Protein AF-A0A959MEZ6-F1 (afdb_monomer_lite)

Radius of gyration: 13.96 Å; chains: 1; bounding box: 31×42×28 Å

Sequence (78 aa):
MFDEYDEEESPLIARHGEVTPLPWSCAFCGEANETLLDLSGGYEQEYVEDCAVCCRPNVLYINVDPSTLATRVDNVVE

Foldseek 3Di:
DDPPPPPVPDFQADDAPDWGKDWDADQPPRDIDIDTDYCVCPQWDWDWDADPPPRAIWIWIWHADPPGRGIDIDTDHD

Structure (mmCIF, N/CA/C/O backbone):
data_AF-A0A959MEZ6-F1
#
_entry.id   AF-A0A959MEZ6-F1
#
loop_
_atom_site.group_PDB
_atom_site.id
_atom_site.type_symbol
_atom_site.label_atom_id
_atom_site.label_alt_id
_atom_site.label_comp_id
_atom_site.label_asym_id
_atom_site.label_entity_id
_atom_site.label_seq_id
_atom_site.pdbx_PDB_ins_code
_atom_site.Cartn_x
_atom_site.Cartn_y
_atom_site.Cartn_z
_atom_site.occupancy
_atom_site.B_iso_or_equiv
_atom_site.auth_seq_id
_atom_site.auth_comp_id
_atom_site.auth_asym_id
_atom_site.auth_atom_id
_atom_site.pdbx_PDB_model_num
ATOM 1 N N . MET A 1 1 ? 16.022 32.475 -4.134 1.00 45.81 1 MET A N 1
ATOM 2 C CA . MET A 1 1 ? 14.608 32.067 -4.163 1.00 45.81 1 MET A CA 1
ATOM 3 C C . MET A 1 1 ? 14.667 30.573 -4.381 1.00 45.81 1 MET A C 1
ATOM 5 O O . MET A 1 1 ? 14.753 30.132 -5.514 1.00 45.81 1 MET A O 1
ATOM 9 N N . PHE A 1 2 ? 14.942 29.855 -3.296 1.00 45.94 2 PHE A N 1
ATOM 10 C CA . PHE A 1 2 ? 15.022 28.401 -3.292 1.00 45.94 2 PHE A CA 1
ATOM 11 C C . PHE A 1 2 ? 13.663 27.996 -2.762 1.00 45.94 2 PHE A C 1
ATOM 13 O O . PHE A 1 2 ? 13.362 28.345 -1.623 1.00 45.94 2 PHE A O 1
ATOM 20 N N . ASP A 1 3 ? 12.821 27.438 -3.623 1.00 51.47 3 ASP A N 1
ATOM 21 C CA . ASP A 1 3 ? 11.571 26.841 -3.180 1.00 51.47 3 ASP A CA 1
ATOM 22 C C . ASP A 1 3 ? 11.912 25.837 -2.073 1.00 51.47 3 ASP A C 1
ATOM 24 O O . ASP A 1 3 ? 12.799 24.992 -2.240 1.00 51.47 3 ASP A O 1
ATOM 28 N N . GLU A 1 4 ? 11.293 26.032 -0.909 1.00 53.34 4 GLU A N 1
ATOM 29 C CA . GLU A 1 4 ? 11.231 25.044 0.159 1.00 53.34 4 GLU A CA 1
ATOM 30 C C . GLU A 1 4 ? 10.776 23.734 -0.485 1.00 53.34 4 GLU A C 1
ATOM 32 O O . GLU A 1 4 ? 9.651 23.628 -0.970 1.00 53.34 4 GLU A O 1
ATOM 37 N N . TYR A 1 5 ? 11.682 22.757 -0.569 1.00 54.56 5 TYR A N 1
ATOM 38 C CA . TYR A 1 5 ? 11.265 21.379 -0.765 1.00 54.56 5 TYR A CA 1
ATOM 39 C C . TYR A 1 5 ? 10.457 21.042 0.478 1.00 54.56 5 TYR A C 1
ATOM 41 O O . TYR A 1 5 ? 11.021 20.940 1.565 1.00 54.56 5 TYR A O 1
ATOM 49 N N . ASP A 1 6 ? 9.144 20.989 0.312 1.00 49.50 6 ASP A N 1
ATOM 50 C CA . ASP A 1 6 ? 8.221 20.593 1.357 1.00 49.50 6 ASP A CA 1
ATOM 51 C C . ASP A 1 6 ? 8.567 19.150 1.750 1.00 49.50 6 ASP A C 1
ATOM 53 O O . ASP A 1 6 ? 8.319 18.204 0.997 1.00 49.50 6 ASP A O 1
ATOM 57 N N . GLU A 1 7 ? 9.262 18.983 2.879 1.00 54.88 7 GLU A N 1
ATOM 58 C CA . GLU A 1 7 ? 9.687 17.672 3.380 1.00 54.88 7 GLU A CA 1
ATOM 59 C C . GLU A 1 7 ? 8.474 16.750 3.624 1.00 54.88 7 GLU A C 1
ATOM 61 O O . GLU A 1 7 ? 8.642 15.527 3.612 1.00 54.88 7 GLU A O 1
ATOM 66 N N . GLU A 1 8 ? 7.260 17.307 3.763 1.00 55.16 8 GLU A N 1
ATOM 67 C CA . GLU A 1 8 ? 6.029 16.572 4.077 1.00 55.16 8 GLU A CA 1
ATOM 68 C C . GLU A 1 8 ? 5.399 15.833 2.878 1.00 55.16 8 GLU A C 1
ATOM 70 O O . GLU A 1 8 ? 4.598 14.926 3.096 1.00 55.16 8 GLU A O 1
ATOM 75 N N . GLU A 1 9 ? 5.802 16.116 1.630 1.00 58.03 9 GLU A N 1
ATOM 76 C CA . GLU A 1 9 ? 5.325 15.406 0.420 1.00 58.03 9 GLU A CA 1
ATOM 77 C C . GLU A 1 9 ? 6.414 14.561 -0.265 1.00 58.03 9 GLU A C 1
ATOM 79 O O . GLU A 1 9 ? 6.351 14.257 -1.461 1.00 58.03 9 GLU A O 1
ATOM 84 N N . SER A 1 10 ? 7.444 14.159 0.482 1.00 61.91 10 SER A N 1
ATOM 85 C CA . SER A 1 10 ? 8.458 13.248 -0.052 1.00 61.91 10 SER A CA 1
ATOM 86 C C . SER A 1 10 ? 7.800 11.920 -0.473 1.00 61.91 10 SER A C 1
ATOM 88 O O . SER A 1 10 ? 7.143 11.282 0.353 1.00 61.91 10 SER A O 1
ATOM 90 N N . PRO A 1 11 ? 7.962 11.463 -1.731 1.00 70.75 11 PRO A N 1
ATOM 91 C CA . PRO A 1 11 ? 7.332 10.233 -2.193 1.00 70.75 11 PRO A CA 1
ATOM 92 C C . PRO A 1 11 ? 7.844 9.036 -1.390 1.00 70.75 11 PRO A C 1
ATOM 94 O O . PRO A 1 11 ? 9.037 8.936 -1.097 1.00 70.75 11 PRO A O 1
ATOM 97 N N . LEU A 1 12 ? 6.953 8.097 -1.072 1.00 85.06 12 LEU A N 1
ATOM 98 C CA . LEU A 1 12 ? 7.347 6.814 -0.495 1.00 85.06 12 LEU A CA 1
ATOM 99 C C . LEU A 1 12 ? 8.202 6.067 -1.522 1.00 85.06 12 LEU A C 1
ATOM 101 O O . LEU A 1 12 ? 7.793 5.926 -2.671 1.00 85.06 12 LEU A O 1
ATOM 105 N N . ILE A 1 13 ? 9.388 5.602 -1.130 1.00 91.81 13 ILE A N 1
ATOM 106 C CA . ILE A 1 13 ? 10.320 4.927 -2.041 1.00 91.81 13 ILE A CA 1
ATOM 107 C C . ILE A 1 13 ? 10.450 3.458 -1.649 1.00 91.81 13 ILE A C 1
ATOM 109 O O . ILE A 1 13 ? 10.985 3.143 -0.584 1.00 91.81 13 ILE A O 1
ATOM 113 N N . ALA A 1 14 ? 10.001 2.566 -2.532 1.00 93.31 14 ALA A N 1
ATOM 114 C CA . ALA A 1 14 ? 10.218 1.131 -2.392 1.00 93.31 14 ALA A CA 1
ATOM 115 C C . ALA A 1 14 ? 11.683 0.761 -2.657 1.00 93.31 14 ALA A C 1
ATOM 117 O O . ALA A 1 14 ? 12.446 1.517 -3.264 1.00 93.31 14 ALA A O 1
ATOM 118 N N . ARG A 1 15 ? 12.088 -0.434 -2.223 1.00 91.88 15 ARG A N 1
ATOM 119 C CA . ARG A 1 15 ? 13.459 -0.927 -2.392 1.00 91.88 15 ARG A CA 1
ATOM 120 C C . ARG A 1 15 ? 13.474 -2.370 -2.875 1.00 91.88 15 ARG A C 1
ATOM 122 O O . ARG A 1 15 ? 12.770 -3.225 -2.347 1.00 91.88 15 ARG A O 1
ATOM 129 N N . HIS A 1 16 ? 14.281 -2.663 -3.894 1.00 90.31 16 HIS A N 1
ATOM 130 C CA . HIS A 1 16 ? 14.421 -4.033 -4.393 1.00 90.31 16 HIS A CA 1
ATOM 131 C C . HIS A 1 16 ? 15.129 -4.925 -3.376 1.00 90.31 16 HIS A C 1
ATOM 133 O O . HIS A 1 16 ? 16.217 -4.599 -2.909 1.00 90.31 16 HIS A O 1
ATOM 139 N N . GLY A 1 17 ? 14.542 -6.091 -3.101 1.00 90.06 17 GLY A N 1
ATOM 140 C CA . GLY A 1 17 ? 15.106 -7.067 -2.166 1.00 90.06 17 GLY A CA 1
ATOM 141 C C . GLY A 1 17 ? 14.942 -6.691 -0.691 1.00 90.06 17 GLY A C 1
ATOM 142 O O . GLY A 1 17 ? 15.523 -7.361 0.161 1.00 90.06 17 GLY A O 1
ATOM 143 N N . GLU A 1 18 ? 14.159 -5.654 -0.390 1.00 93.44 18 GLU A N 1
ATOM 144 C CA . GLU A 1 18 ? 13.812 -5.238 0.964 1.00 93.44 18 GLU A CA 1
ATOM 145 C C . GLU A 1 18 ? 12.290 -5.112 1.089 1.00 93.44 18 GLU A C 1
ATOM 147 O O . GLU A 1 18 ? 11.601 -4.708 0.151 1.00 93.44 18 GLU A O 1
ATOM 152 N N . VAL A 1 19 ? 11.776 -5.420 2.277 1.00 94.38 19 VAL A N 1
ATOM 153 C CA . VAL A 1 19 ? 10.383 -5.140 2.622 1.00 94.38 19 VAL A CA 1
ATOM 154 C C . VAL A 1 19 ? 10.300 -3.696 3.108 1.00 94.38 19 VAL A C 1
ATOM 156 O O . VAL A 1 19 ? 11.026 -3.309 4.024 1.00 94.38 19 VAL A O 1
ATOM 159 N N . THR A 1 20 ? 9.438 -2.895 2.487 1.00 94.81 20 THR A N 1
ATOM 160 C CA . THR A 1 20 ? 9.292 -1.462 2.771 1.00 94.81 20 THR A CA 1
ATOM 161 C C . THR A 1 20 ? 7.989 -1.209 3.538 1.00 94.81 20 THR A C 1
ATOM 163 O O . THR A 1 20 ? 6.929 -1.556 3.019 1.00 94.81 20 THR A O 1
ATOM 166 N N . PRO A 1 21 ? 8.023 -0.616 4.746 1.00 95.25 21 PRO A N 1
ATOM 167 C CA . PRO A 1 21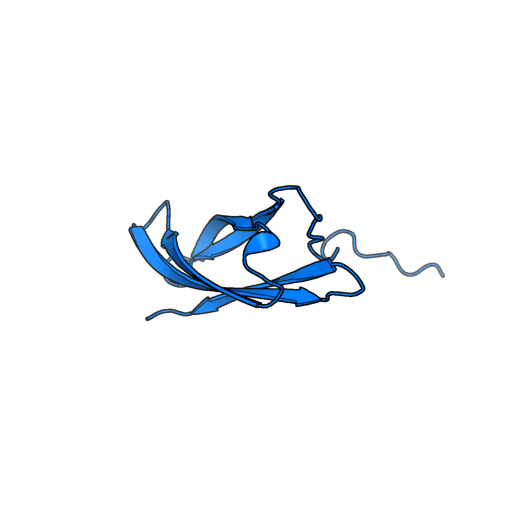 ? 6.808 -0.215 5.450 1.00 95.25 21 PRO A CA 1
ATOM 168 C C . PRO A 1 21 ? 6.154 0.980 4.750 1.00 95.25 21 PRO A C 1
ATOM 170 O O . PRO A 1 21 ? 6.837 1.944 4.398 1.00 95.25 21 PRO A O 1
ATOM 173 N N . LEU A 1 22 ? 4.837 0.921 4.549 1.00 94.56 22 LEU A N 1
ATOM 174 C CA . LEU A 1 22 ? 4.058 1.978 3.910 1.00 94.56 22 LEU A CA 1
ATOM 175 C C . LEU A 1 22 ? 2.875 2.385 4.796 1.00 94.56 22 LEU A C 1
ATOM 177 O O . LEU A 1 22 ? 2.056 1.530 5.148 1.00 94.56 22 LEU A O 1
ATOM 181 N N . PRO A 1 23 ? 2.739 3.676 5.137 1.00 95.56 23 PRO A N 1
ATOM 182 C CA . PRO A 1 2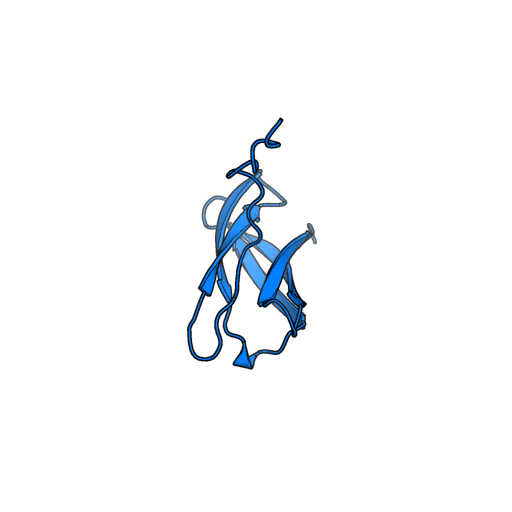3 ? 1.588 4.156 5.882 1.00 95.56 23 PRO A CA 1
ATOM 183 C C . PRO A 1 23 ? 0.334 4.187 5.001 1.00 95.56 23 PRO A C 1
ATOM 185 O O . PRO A 1 23 ? 0.399 4.483 3.807 1.00 95.56 23 PRO A O 1
ATOM 188 N N . TRP A 1 24 ? -0.824 3.942 5.608 1.00 95.88 24 TRP A N 1
ATOM 189 C CA . TRP A 1 24 ? -2.133 4.133 4.983 1.00 95.88 24 TRP A CA 1
ATOM 190 C C . TRP A 1 24 ? -3.187 4.499 6.033 1.00 95.88 24 TRP A C 1
ATOM 192 O O . TRP A 1 24 ? -3.024 4.231 7.223 1.00 95.88 24 TRP A O 1
ATOM 202 N N . SER A 1 25 ? -4.284 5.128 5.615 1.00 96.94 25 SER A N 1
ATOM 203 C CA . SER A 1 25 ? -5.385 5.500 6.515 1.00 96.94 25 SER A CA 1
ATOM 204 C C . SER A 1 25 ? -6.592 4.611 6.271 1.00 96.94 25 SER A C 1
ATOM 206 O O . SER A 1 25 ? -7.012 4.426 5.133 1.00 96.94 25 SER A O 1
ATOM 208 N N . CYS A 1 26 ? -7.192 4.077 7.333 1.00 96.94 26 CYS A N 1
ATOM 209 C CA . CYS A 1 26 ? -8.357 3.209 7.214 1.00 96.94 26 CYS A CA 1
ATOM 210 C C . CYS A 1 26 ? -9.537 3.930 6.552 1.00 96.94 26 CYS A C 1
ATOM 212 O O . CYS A 1 26 ? -10.008 4.942 7.069 1.00 96.94 26 CYS A O 1
ATOM 214 N N . ALA A 1 27 ? -10.086 3.369 5.472 1.00 96.38 27 ALA A N 1
ATOM 215 C CA . ALA A 1 27 ? -11.211 3.969 4.755 1.00 96.38 27 ALA A CA 1
ATOM 216 C C . ALA A 1 27 ? -12.529 3.929 5.561 1.00 96.38 27 ALA A C 1
ATOM 218 O O . ALA A 1 27 ? -13.487 4.621 5.223 1.00 96.38 27 ALA A O 1
ATOM 219 N N . PHE A 1 28 ? -12.581 3.147 6.650 1.00 96.25 28 PHE A N 1
ATOM 220 C CA . PHE A 1 28 ? -13.748 3.045 7.533 1.00 96.25 28 PHE A CA 1
ATOM 221 C C . PHE A 1 28 ? -13.684 3.985 8.740 1.00 96.25 28 PHE A C 1
ATOM 223 O O . PHE A 1 28 ? -14.650 4.698 9.002 1.00 96.25 28 PHE A O 1
ATOM 230 N N . CYS A 1 29 ? -12.591 3.959 9.510 1.00 97.06 29 CYS A N 1
ATOM 231 C CA . CYS A 1 29 ? -12.477 4.732 10.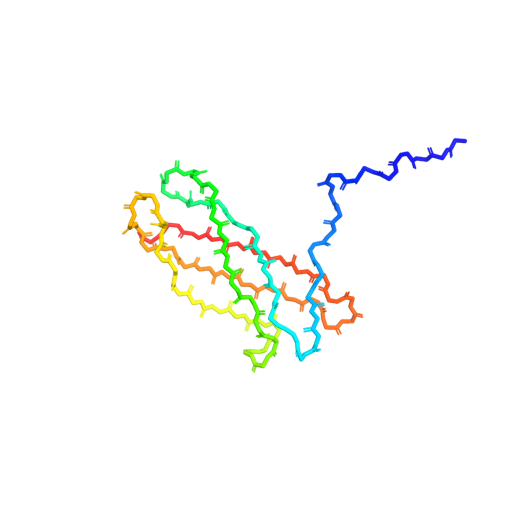755 1.00 97.06 29 CYS A CA 1
ATOM 232 C C . CYS A 1 29 ? -11.481 5.897 10.690 1.00 97.06 29 CYS A C 1
ATOM 234 O O . CYS A 1 29 ? -11.434 6.683 11.630 1.00 97.06 29 CYS A O 1
ATOM 236 N N . GLY A 1 30 ? -10.693 6.015 9.618 1.00 96.12 30 GLY A N 1
ATOM 237 C CA . GLY A 1 30 ? -9.686 7.065 9.441 1.00 96.12 30 GLY A CA 1
ATOM 238 C C . GLY A 1 30 ? -8.371 6.843 10.194 1.00 96.12 30 GLY A C 1
ATOM 239 O O . GLY A 1 30 ? -7.446 7.630 10.028 1.00 96.12 30 GLY A O 1
ATOM 240 N N . GLU A 1 31 ? -8.260 5.786 11.002 1.00 98.06 31 GLU A N 1
ATOM 241 C CA . GLU A 1 31 ? -7.050 5.515 11.786 1.00 98.06 31 GLU A CA 1
ATOM 242 C C . GLU A 1 31 ? -5.838 5.213 10.902 1.00 98.06 31 GLU A C 1
ATOM 244 O O . GLU A 1 31 ? -5.950 4.535 9.874 1.00 98.06 31 GLU A O 1
ATOM 249 N N . ALA A 1 32 ? -4.669 5.678 11.341 1.00 96.81 32 ALA A N 1
ATOM 250 C CA . ALA A 1 32 ? -3.403 5.382 10.687 1.00 96.81 32 ALA A CA 1
ATOM 251 C C . ALA A 1 32 ? -3.030 3.906 10.885 1.00 96.81 32 ALA A C 1
ATOM 253 O O . ALA A 1 32 ? -3.131 3.358 11.983 1.00 96.81 32 ALA A O 1
ATOM 254 N N . ASN A 1 33 ? -2.620 3.265 9.801 1.00 97.00 33 ASN A N 1
ATOM 255 C CA . ASN A 1 33 ? -2.155 1.889 9.739 1.00 97.00 33 ASN A CA 1
ATOM 256 C C . ASN A 1 33 ? -0.855 1.847 8.918 1.0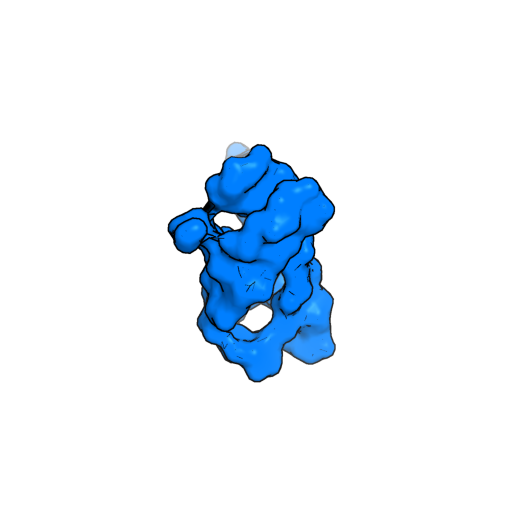0 97.00 33 ASN A C 1
ATOM 258 O O . ASN A 1 33 ? -0.453 2.838 8.304 1.00 97.00 33 ASN A O 1
ATOM 262 N N . GLU A 1 34 ? -0.190 0.698 8.928 1.00 96.56 34 GLU A N 1
ATOM 263 C CA . GLU A 1 34 ? 1.037 0.448 8.177 1.00 96.56 34 GLU A CA 1
ATOM 264 C C . GLU A 1 34 ? 0.928 -0.925 7.522 1.00 96.56 34 GLU A C 1
ATOM 266 O O . GLU A 1 34 ? 0.519 -1.877 8.180 1.00 96.56 34 GLU A O 1
ATOM 271 N N . THR A 1 35 ? 1.294 -1.010 6.245 1.00 95.44 35 THR A N 1
ATOM 272 C CA . THR A 1 35 ? 1.419 -2.261 5.492 1.00 95.44 35 THR A CA 1
ATOM 273 C C . THR A 1 35 ? 2.875 -2.506 5.107 1.00 95.44 35 THR A C 1
ATOM 275 O O . THR A 1 35 ? 3.710 -1.602 5.169 1.00 95.44 35 THR A O 1
ATOM 278 N N . LEU A 1 36 ? 3.191 -3.726 4.683 1.00 95.31 36 LEU A N 1
ATOM 279 C CA . LEU A 1 36 ? 4.524 -4.126 4.247 1.00 95.31 36 LEU A CA 1
ATOM 280 C C . LEU A 1 36 ? 4.526 -4.432 2.749 1.00 95.31 36 LEU A C 1
ATOM 282 O O . LEU A 1 36 ? 3.938 -5.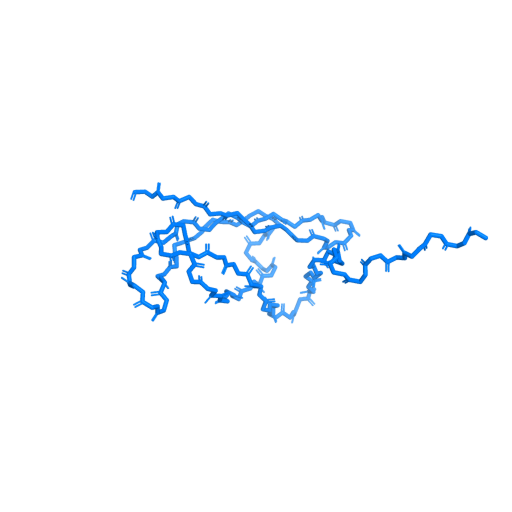418 2.312 1.00 95.31 36 LEU A O 1
ATOM 286 N N . LEU A 1 37 ? 5.244 -3.620 1.974 1.00 95.88 37 LEU A N 1
ATOM 287 C CA . LEU A 1 37 ? 5.436 -3.827 0.542 1.00 95.88 37 LEU A CA 1
ATOM 288 C C . LEU A 1 37 ? 6.688 -4.659 0.266 1.00 95.88 37 LEU A C 1
ATOM 290 O O . LEU A 1 37 ? 7.787 -4.292 0.680 1.00 95.88 37 LEU A O 1
ATOM 294 N N . ASP A 1 38 ? 6.537 -5.714 -0.531 1.00 94.56 38 ASP A N 1
ATOM 295 C CA . ASP A 1 38 ? 7.642 -6.468 -1.122 1.00 94.56 38 ASP A CA 1
ATOM 296 C C . ASP A 1 38 ? 7.520 -6.464 -2.655 1.00 94.56 38 ASP A C 1
ATOM 298 O O . ASP A 1 38 ? 6.500 -6.867 -3.218 1.00 94.56 38 ASP A O 1
ATOM 302 N N . LEU A 1 39 ? 8.565 -6.012 -3.358 1.00 95.38 39 LEU A N 1
ATOM 303 C CA . LEU A 1 39 ? 8.538 -5.870 -4.822 1.00 95.38 39 LEU A CA 1
ATOM 304 C C . LEU A 1 39 ? 8.532 -7.203 -5.591 1.00 95.38 39 LEU A C 1
ATOM 306 O O . LEU A 1 39 ? 8.342 -7.195 -6.809 1.00 95.38 39 LEU A O 1
ATOM 310 N N . SER A 1 40 ? 8.698 -8.354 -4.931 1.00 93.75 40 SER A N 1
ATOM 311 C CA . SER A 1 40 ? 8.490 -9.661 -5.572 1.00 93.75 40 SER A CA 1
ATOM 312 C C . SER A 1 40 ? 7.027 -9.902 -5.960 1.00 93.75 40 SER A C 1
ATOM 314 O O . SER A 1 40 ? 6.774 -10.687 -6.874 1.00 93.75 40 SER A O 1
ATOM 316 N N . GLY A 1 41 ? 6.083 -9.184 -5.337 1.00 92.06 41 GLY A N 1
ATOM 317 C CA . GLY A 1 41 ? 4.666 -9.163 -5.711 1.00 92.06 41 GLY A CA 1
ATOM 318 C C . GLY A 1 41 ? 4.361 -8.400 -7.007 1.00 92.06 41 GLY A C 1
ATOM 319 O O . GLY A 1 41 ? 3.242 -8.477 -7.503 1.00 92.06 41 GLY A O 1
ATOM 320 N N . GLY A 1 42 ? 5.346 -7.701 -7.584 1.00 94.81 42 GLY A N 1
ATOM 321 C CA . GLY A 1 42 ? 5.190 -6.860 -8.773 1.00 94.81 42 GLY A CA 1
ATOM 322 C C . GLY A 1 42 ? 5.076 -5.367 -8.452 1.00 94.81 42 GLY A C 1
ATOM 323 O O . GLY A 1 42 ? 5.072 -4.957 -7.293 1.00 94.81 42 GLY A O 1
ATOM 324 N N . TYR A 1 43 ? 5.015 -4.543 -9.502 1.00 96.62 43 TYR A N 1
ATOM 325 C CA . TYR A 1 43 ? 4.887 -3.080 -9.388 1.00 96.62 43 TYR A CA 1
ATOM 326 C C . TYR A 1 43 ? 3.436 -2.611 -9.190 1.00 96.62 43 TYR A C 1
ATOM 328 O O . TYR A 1 43 ? 3.204 -1.459 -8.841 1.00 96.62 43 TYR A O 1
ATOM 336 N N . GLU A 1 44 ? 2.469 -3.504 -9.397 1.00 97.25 44 GLU A N 1
ATOM 337 C CA . GLU A 1 44 ? 1.047 -3.291 -9.140 1.00 97.25 44 GLU A CA 1
ATOM 338 C C . GLU A 1 44 ? 0.571 -4.437 -8.251 1.00 97.25 44 GLU A C 1
ATOM 340 O O . GLU A 1 44 ? 0.702 -5.601 -8.632 1.00 97.25 44 GLU A O 1
ATOM 345 N N . GLN A 1 45 ? 0.080 -4.118 -7.054 1.00 96.44 45 GLN A N 1
ATOM 346 C CA . GLN A 1 45 ? -0.342 -5.110 -6.066 1.00 96.44 45 GLN A CA 1
ATOM 347 C C . GLN A 1 45 ? -1.717 -4.755 -5.509 1.00 96.44 45 GLN A C 1
ATOM 349 O O . GLN A 1 45 ? -2.027 -3.585 -5.290 1.00 96.44 45 GLN A O 1
ATOM 354 N N . GLU A 1 46 ? -2.524 -5.783 -5.269 1.00 96.12 46 GLU A N 1
ATOM 355 C CA . GLU A 1 46 ? -3.853 -5.673 -4.679 1.00 96.12 46 GLU A CA 1
ATOM 356 C C . GLU A 1 46 ? -3.996 -6.760 -3.617 1.00 96.12 46 GLU A C 1
ATOM 358 O O . GLU A 1 46 ? -3.851 -7.951 -3.913 1.00 96.12 46 GLU A O 1
ATOM 363 N N . TYR A 1 47 ? -4.243 -6.361 -2.372 1.00 93.69 47 TYR A N 1
ATOM 364 C CA . TYR A 1 47 ? -4.500 -7.305 -1.290 1.00 93.69 47 TYR A CA 1
ATOM 365 C C . TYR A 1 47 ? -5.351 -6.684 -0.184 1.00 93.69 47 TYR A C 1
ATOM 367 O O . TYR A 1 47 ? -5.476 -5.467 -0.062 1.00 93.69 47 TYR A O 1
ATOM 375 N N . VAL A 1 48 ? -5.974 -7.553 0.613 1.00 96.06 48 VAL A N 1
ATOM 376 C CA . VAL A 1 48 ? -6.857 -7.154 1.710 1.00 96.06 48 VAL A CA 1
ATOM 377 C C . VAL A 1 48 ? -6.068 -7.083 3.008 1.00 96.06 48 VAL A C 1
ATOM 379 O O . VAL A 1 48 ? -5.393 -8.046 3.373 1.00 96.06 48 VAL A O 1
ATOM 382 N N . GLU A 1 49 ? -6.215 -5.975 3.727 1.00 96.19 49 GLU A N 1
ATOM 383 C CA . GLU A 1 49 ? -5.624 -5.769 5.044 1.00 96.19 49 GLU A CA 1
ATOM 384 C C . GLU A 1 49 ? -6.661 -5.256 6.047 1.00 96.19 49 GLU A C 1
ATOM 386 O O . GLU A 1 49 ? -7.413 -4.311 5.788 1.00 96.19 49 GLU A O 1
ATOM 391 N N . ASP A 1 50 ? -6.724 -5.899 7.210 1.00 96.69 50 ASP A N 1
ATOM 392 C CA . ASP A 1 50 ? -7.636 -5.501 8.276 1.00 96.69 50 ASP A CA 1
ATOM 393 C C . ASP A 1 50 ? -7.070 -4.310 9.048 1.00 96.69 50 ASP A C 1
ATOM 395 O O . ASP A 1 50 ? -5.916 -4.302 9.470 1.00 96.69 50 ASP A O 1
ATOM 399 N N . CYS A 1 51 ? -7.913 -3.312 9.312 1.00 96.94 51 CYS A N 1
ATOM 400 C CA . CYS A 1 51 ? -7.524 -2.204 10.175 1.00 96.94 51 CYS A CA 1
ATOM 401 C C . CYS A 1 51 ? -7.226 -2.699 11.601 1.00 96.94 51 CYS A C 1
ATOM 403 O O . CYS A 1 51 ? -8.092 -3.298 12.244 1.00 96.94 51 CYS A O 1
ATOM 405 N N . ALA A 1 52 ? -6.057 -2.348 12.143 1.00 97.38 52 ALA A N 1
ATOM 406 C CA . ALA A 1 52 ? -5.627 -2.749 13.485 1.00 97.38 52 ALA A CA 1
ATOM 407 C C . ALA A 1 52 ? -6.515 -2.193 14.618 1.00 97.38 52 ALA A C 1
ATOM 409 O O . ALA A 1 52 ? -6.473 -2.696 15.741 1.00 97.38 52 ALA A O 1
ATOM 410 N N . VAL A 1 53 ? -7.323 -1.162 14.335 1.00 98.00 53 VAL A N 1
ATOM 411 C CA . VAL A 1 53 ? -8.197 -0.505 15.319 1.00 98.00 53 VAL A CA 1
ATOM 412 C C . VAL A 1 53 ? -9.650 -0.968 15.209 1.00 98.00 53 VAL A C 1
ATOM 414 O O . VAL A 1 53 ? -10.250 -1.350 16.211 1.00 98.00 53 VAL A O 1
ATOM 417 N N . CYS A 1 54 ? -10.240 -0.924 14.009 1.00 97.50 54 CYS A N 1
ATOM 418 C CA . CYS A 1 54 ? -11.663 -1.240 13.813 1.00 97.50 54 CYS A CA 1
ATOM 419 C C . CYS A 1 54 ? -11.932 -2.629 13.213 1.00 97.50 54 CYS A C 1
ATOM 421 O O . CYS A 1 54 ? -13.096 -2.995 13.053 1.00 97.50 54 CYS A O 1
ATOM 423 N N . CYS A 1 55 ? -10.884 -3.388 12.876 1.00 96.88 55 CYS A N 1
ATOM 424 C CA . CYS A 1 55 ? -10.953 -4.739 12.309 1.00 96.88 55 CYS A CA 1
ATOM 425 C C . CYS A 1 55 ? -11.798 -4.851 11.027 1.00 96.88 55 CYS A C 1
ATOM 427 O O . CYS A 1 55 ? -12.351 -5.910 10.738 1.00 96.88 55 CYS A O 1
ATOM 429 N N . ARG A 1 56 ? -11.957 -3.751 10.278 1.00 96.75 56 ARG A N 1
ATOM 430 C CA . ARG A 1 56 ? -12.640 -3.750 8.978 1.00 96.75 56 ARG A CA 1
ATOM 431 C C . ARG A 1 56 ? -11.623 -4.030 7.862 1.00 96.75 56 ARG A C 1
ATOM 433 O O . ARG A 1 56 ? -10.563 -3.391 7.881 1.00 96.75 56 ARG A O 1
ATOM 440 N N . PRO A 1 57 ? -11.956 -4.903 6.898 1.00 96.81 57 PRO A N 1
ATOM 441 C CA . PRO A 1 57 ? -11.069 -5.230 5.788 1.00 96.81 57 PRO A CA 1
ATOM 442 C C . PRO A 1 57 ? -11.004 -4.064 4.805 1.00 96.81 57 PRO A C 1
ATOM 444 O O . PRO A 1 57 ? -12.041 -3.570 4.370 1.00 96.81 57 PRO A O 1
ATOM 447 N N . ASN A 1 58 ? -9.800 -3.623 4.455 1.00 96.50 58 ASN A N 1
ATOM 448 C CA . ASN A 1 58 ? -9.552 -2.638 3.406 1.00 96.50 58 ASN A CA 1
ATOM 449 C C . ASN A 1 58 ? -8.880 -3.342 2.229 1.00 96.50 58 ASN A C 1
ATOM 451 O O . ASN A 1 58 ? -7.909 -4.068 2.430 1.00 96.50 58 ASN A O 1
ATOM 455 N N . VAL A 1 59 ? -9.356 -3.098 1.009 1.00 96.88 59 VAL A N 1
ATOM 456 C CA . VAL A 1 59 ? -8.606 -3.470 -0.196 1.00 96.88 59 VAL A CA 1
ATOM 457 C C . VAL A 1 59 ? -7.569 -2.381 -0.434 1.00 96.88 59 VAL A C 1
ATOM 459 O O . VAL A 1 59 ? -7.940 -1.225 -0.657 1.00 96.88 59 VAL A O 1
ATOM 462 N N . LEU A 1 60 ? -6.291 -2.738 -0.339 1.00 97.00 60 LEU A N 1
ATOM 463 C CA . LEU A 1 60 ? -5.176 -1.853 -0.647 1.00 97.00 60 LEU A CA 1
ATOM 464 C C . LEU A 1 60 ? -4.770 -2.043 -2.108 1.00 97.00 60 LEU A C 1
ATOM 466 O O . LEU A 1 60 ? -4.568 -3.172 -2.555 1.00 97.00 60 LEU A O 1
ATOM 470 N N . TYR A 1 61 ? -4.611 -0.934 -2.824 1.00 97.31 61 TYR A N 1
ATOM 471 C CA . TYR A 1 61 ? -4.036 -0.877 -4.163 1.00 97.31 61 TYR A CA 1
ATOM 472 C C . TYR A 1 61 ? -2.687 -0.177 -4.073 1.00 97.31 61 TYR A C 1
ATOM 474 O O . TYR A 1 61 ? -2.612 0.991 -3.687 1.00 97.31 61 TYR A O 1
ATOM 482 N N . ILE A 1 62 ? -1.619 -0.883 -4.430 1.00 96.69 62 ILE A N 1
ATOM 483 C CA . ILE A 1 62 ? -0.259 -0.351 -4.385 1.00 96.69 62 ILE A CA 1
ATOM 484 C C . ILE A 1 62 ? 0.288 -0.261 -5.800 1.00 96.69 62 ILE A C 1
ATOM 486 O O . ILE A 1 62 ? 0.312 -1.251 -6.532 1.00 96.69 62 ILE A O 1
ATOM 490 N N . ASN A 1 63 ? 0.754 0.930 -6.169 1.00 97.19 63 ASN A N 1
ATOM 491 C CA . ASN A 1 63 ? 1.415 1.189 -7.440 1.00 97.19 63 ASN A CA 1
ATOM 492 C C . ASN A 1 63 ? 2.826 1.723 -7.190 1.00 97.19 63 ASN A C 1
ATOM 494 O O . ASN A 1 63 ? 3.015 2.655 -6.408 1.00 97.19 63 ASN A O 1
ATOM 498 N N . VAL A 1 64 ? 3.807 1.126 -7.856 1.00 96.94 64 VAL A N 1
ATOM 499 C CA . VAL A 1 64 ? 5.218 1.491 -7.755 1.00 96.94 64 VAL A CA 1
ATOM 500 C C . VAL A 1 64 ? 5.721 1.855 -9.144 1.00 96.94 64 VAL A C 1
ATOM 502 O O . VAL A 1 64 ? 5.697 1.033 -10.059 1.00 96.94 64 VAL A O 1
ATOM 505 N N . ASP A 1 65 ? 6.238 3.069 -9.305 1.00 96.00 65 ASP A N 1
ATOM 506 C CA . ASP A 1 65 ? 6.903 3.456 -10.543 1.00 96.00 65 ASP A CA 1
ATOM 507 C C . ASP A 1 65 ? 8.214 2.654 -10.700 1.00 96.00 65 ASP A C 1
ATOM 509 O O . ASP A 1 65 ? 9.095 2.728 -9.841 1.00 96.00 65 ASP A O 1
ATOM 513 N N . PRO A 1 66 ? 8.405 1.892 -11.790 1.00 94.44 66 PRO A N 1
ATOM 514 C CA . PRO A 1 66 ? 9.548 0.989 -11.922 1.00 94.44 66 PRO A CA 1
ATOM 515 C C . PRO A 1 66 ? 10.887 1.705 -12.152 1.00 94.44 66 PRO A C 1
ATOM 517 O O . PRO A 1 66 ? 11.937 1.072 -12.054 1.00 94.44 66 PRO A O 1
ATOM 520 N N . SER A 1 67 ? 10.873 2.997 -12.497 1.00 94.12 67 SER A N 1
ATOM 521 C CA . SER A 1 67 ? 12.087 3.773 -12.787 1.00 94.12 67 SER A CA 1
ATOM 522 C C . SER A 1 67 ? 12.578 4.555 -11.570 1.00 94.12 67 SER A C 1
ATOM 524 O O . SER A 1 67 ? 13.782 4.724 -11.388 1.00 94.12 67 SER A O 1
ATOM 526 N N . THR A 1 68 ? 11.651 5.042 -10.750 1.00 94.81 68 THR A N 1
ATOM 527 C CA . THR A 1 68 ? 11.913 5.924 -9.604 1.00 94.81 68 THR A CA 1
ATOM 528 C C . THR A 1 68 ? 11.658 5.252 -8.261 1.00 94.81 68 THR A C 1
ATOM 530 O O . THR A 1 68 ? 12.141 5.742 -7.244 1.00 94.81 68 THR A O 1
ATOM 533 N N . LEU A 1 69 ? 10.916 4.141 -8.255 1.00 94.75 69 LEU A N 1
ATOM 534 C CA . LEU A 1 69 ? 10.413 3.446 -7.067 1.00 94.75 69 LEU A CA 1
ATOM 535 C C . LEU A 1 69 ? 9.474 4.285 -6.196 1.00 94.75 69 LEU A C 1
ATOM 537 O O . LEU A 1 69 ? 9.148 3.882 -5.077 1.00 94.75 69 LEU A O 1
ATOM 541 N N . ALA A 1 70 ? 8.995 5.415 -6.723 1.00 95.12 70 ALA A N 1
ATOM 542 C CA . ALA A 1 70 ? 7.928 6.183 -6.110 1.00 95.12 70 ALA A CA 1
ATOM 543 C C . ALA A 1 70 ? 6.685 5.302 -5.972 1.00 95.12 70 ALA A C 1
ATOM 545 O O . ALA A 1 70 ? 6.240 4.672 -6.931 1.00 95.12 70 ALA A O 1
ATOM 546 N N . THR A 1 71 ? 6.162 5.238 -4.758 1.00 95.44 71 THR A N 1
ATOM 547 C CA . THR A 1 71 ? 5.113 4.315 -4.351 1.00 95.44 71 THR A CA 1
ATOM 548 C C . THR A 1 71 ? 3.883 5.093 -3.929 1.00 95.44 71 THR A C 1
ATOM 550 O O . THR A 1 71 ? 3.969 6.055 -3.163 1.00 95.44 71 THR A O 1
ATOM 553 N N . ARG A 1 72 ? 2.727 4.648 -4.410 1.00 95.06 72 ARG A N 1
ATOM 554 C CA . ARG A 1 72 ? 1.414 5.157 -4.036 1.00 95.06 72 ARG A CA 1
ATOM 555 C C . ARG A 1 72 ? 0.595 4.023 -3.443 1.00 95.06 72 ARG A C 1
ATOM 557 O O . ARG A 1 72 ? 0.561 2.932 -4.008 1.00 95.06 72 ARG A O 1
ATOM 564 N N . VAL A 1 73 ? -0.055 4.306 -2.320 1.00 95.44 73 VAL A N 1
ATOM 565 C CA . VAL A 1 73 ? -1.007 3.402 -1.673 1.00 95.44 73 VAL A CA 1
ATOM 566 C C . VAL A 1 73 ? -2.370 4.072 -1.694 1.00 95.44 73 VAL A C 1
ATOM 568 O O . VAL A 1 73 ? -2.519 5.202 -1.233 1.00 95.44 73 VAL A O 1
ATOM 571 N N . ASP A 1 74 ? -3.354 3.367 -2.228 1.00 95.38 74 ASP A N 1
ATOM 572 C CA . ASP A 1 74 ? -4.760 3.742 -2.195 1.00 95.38 74 ASP A CA 1
ATOM 573 C C . ASP A 1 74 ? -5.560 2.647 -1.497 1.00 95.38 74 ASP A C 1
ATOM 575 O O . ASP A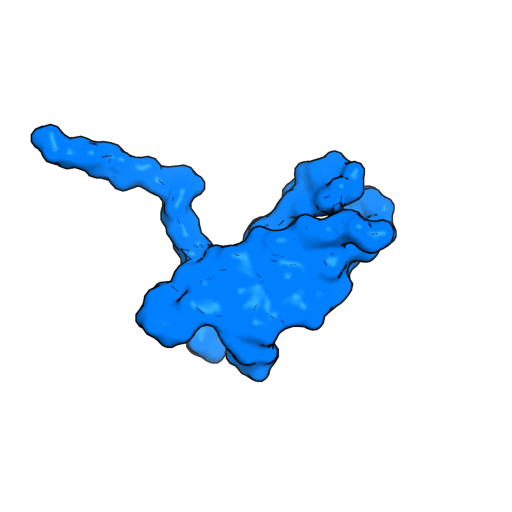 1 74 ? -5.169 1.479 -1.488 1.00 95.38 74 ASP A O 1
ATOM 579 N N . ASN A 1 75 ? -6.716 3.000 -0.948 1.00 94.44 75 ASN A N 1
ATOM 580 C CA . ASN A 1 75 ? -7.645 2.027 -0.401 1.00 94.44 75 ASN A CA 1
ATOM 581 C C . ASN A 1 75 ? -9.097 2.458 -0.582 1.00 94.44 75 ASN A C 1
ATOM 583 O O . ASN A 1 75 ? -9.419 3.646 -0.648 1.00 94.44 75 ASN A O 1
ATOM 587 N N . VAL A 1 76 ? -9.985 1.469 -0.662 1.00 86.25 76 VAL A N 1
ATOM 588 C CA . VAL A 1 76 ? -11.430 1.682 -0.794 1.00 86.25 76 VAL A CA 1
ATOM 589 C C . VAL A 1 76 ? -12.190 0.933 0.291 1.00 86.25 76 VAL A C 1
ATOM 591 O O . VAL A 1 76 ? -11.720 -0.066 0.838 1.00 86.25 76 VAL A O 1
ATOM 594 N N . VAL A 1 77 ? -13.386 1.434 0.594 1.00 79.25 77 VAL A N 1
ATOM 595 C CA . VAL A 1 77 ? -14.383 0.695 1.369 1.00 79.25 77 VAL A CA 1
ATOM 596 C C . VAL A 1 77 ? -15.102 -0.294 0.451 1.00 79.25 77 VAL A C 1
ATOM 598 O O . VAL A 1 77 ? -15.687 0.124 -0.549 1.00 79.25 77 VAL A O 1
ATOM 601 N N . GLU A 1 78 ? -15.080 -1.580 0.800 1.00 62.62 78 GLU A N 1
ATOM 602 C CA . GLU A 1 78 ? -16.024 -2.580 0.273 1.00 62.62 78 GLU A CA 1
ATOM 603 C C . GLU A 1 78 ? -17.238 -2.772 1.197 1.00 62.62 78 GLU A C 1
ATOM 605 O O . GLU A 1 78 ? -17.097 -2.653 2.445 1.00 62.62 78 GLU A O 1
#

Secondary structure (DSSP, 8-state):
------GGGPPEE--TTSEEEEEEE-TTT--EEEEEEEGGG-SEEEEEEE-TTT--EEEEEEEE-TTT-EEEEEEE--

pLDDT: mean 88.9, std 14.84, range [45.81, 98.06]